Protein AF-A0A6S6PK87-F1 (afdb_monomer)

Foldseek 3Di:
DLDFDKDKDA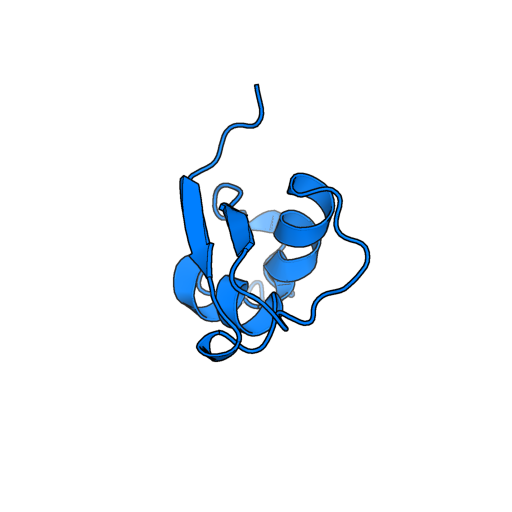CVCFWLLSVCCVPQVASQCSVVQCVSVVHPGGGHHGTDITGRDHRDPVRRPDDPD

Sequence (65 aa):
MKTGKTINVSASDISLWHVAAKYLGDATQANRIMSLNNLNDTWIVTVTTLTLPSYDLSQGGGINM

Structure (mmCIF, N/CA/C/O backbone):
data_AF-A0A6S6PK87-F1
#
_entry.id   AF-A0A6S6PK87-F1
#
loop_
_atom_site.group_PDB
_atom_site.id
_atom_site.type_symbol
_atom_site.label_atom_id
_atom_site.label_alt_id
_atom_site.label_comp_id
_atom_site.label_asym_id
_atom_site.label_entity_id
_atom_site.label_seq_id
_atom_site.pdbx_PDB_ins_code
_atom_site.Cartn_x
_atom_site.Cartn_y
_atom_site.Cartn_z
_atom_site.occupancy
_atom_site.B_iso_or_equiv
_atom_site.auth_seq_id
_atom_site.auth_comp_id
_atom_site.auth_asym_id
_atom_site.auth_atom_id
_atom_site.pdbx_PDB_model_num
ATOM 1 N N . MET A 1 1 ? -8.265 9.178 -18.274 1.00 49.84 1 MET A N 1
ATOM 2 C CA . MET A 1 1 ? -9.026 8.348 -17.313 1.00 49.84 1 MET A CA 1
ATOM 3 C C . MET A 1 1 ? -8.062 7.311 -16.754 1.00 49.84 1 MET A C 1
ATOM 5 O O . MET A 1 1 ? -7.333 6.735 -17.548 1.00 49.84 1 MET A O 1
ATOM 9 N N . LYS A 1 2 ? -7.964 7.132 -15.429 1.00 49.97 2 LYS A N 1
ATOM 10 C CA . LYS A 1 2 ? -7.133 6.061 -14.848 1.00 49.97 2 LYS A CA 1
ATOM 11 C C . LYS A 1 2 ? -7.810 4.723 -15.176 1.00 49.97 2 LYS A C 1
ATOM 13 O O . LYS A 1 2 ? -8.892 4.463 -14.664 1.00 49.97 2 LYS A O 1
ATOM 18 N N . THR A 1 3 ? -7.234 3.929 -16.075 1.00 63.12 3 THR A N 1
ATOM 19 C CA . THR A 1 3 ? -7.794 2.630 -16.483 1.00 63.12 3 THR A CA 1
ATOM 20 C C . THR A 1 3 ? -7.327 1.559 -15.500 1.00 63.12 3 THR A C 1
ATOM 22 O O . THR A 1 3 ? -6.127 1.320 -15.385 1.00 63.12 3 THR A O 1
ATOM 25 N N . GLY A 1 4 ? -8.252 0.941 -14.763 1.00 76.56 4 GLY A N 1
ATOM 26 C CA . G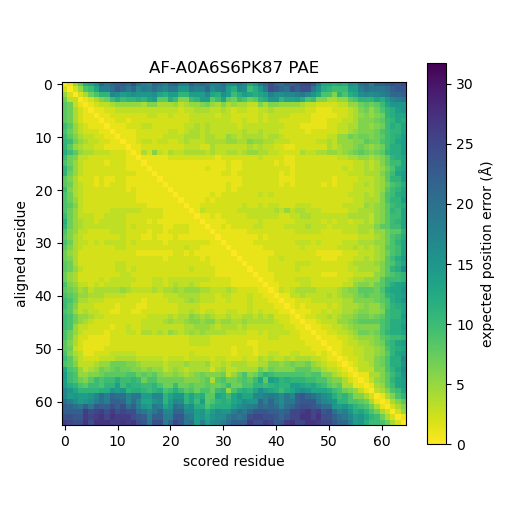LY A 1 4 ? -7.928 -0.062 -13.747 1.00 76.56 4 GLY A CA 1
ATOM 27 C C . GLY A 1 4 ? -9.158 -0.579 -12.999 1.00 76.56 4 GLY A C 1
ATOM 28 O O . GLY A 1 4 ? -10.230 0.023 -13.072 1.00 76.56 4 GLY A O 1
ATOM 29 N N . LYS A 1 5 ? -9.017 -1.703 -12.286 1.00 88.06 5 LYS A N 1
ATOM 30 C CA . LYS A 1 5 ? -10.088 -2.269 -11.446 1.00 88.06 5 LYS A CA 1
ATOM 31 C C . LYS A 1 5 ? -10.091 -1.572 -10.091 1.00 88.06 5 LYS A C 1
ATOM 33 O O . LYS A 1 5 ? -9.078 -1.581 -9.399 1.00 88.06 5 LYS A O 1
ATOM 38 N N . THR A 1 6 ? -11.227 -1.022 -9.682 1.00 92.94 6 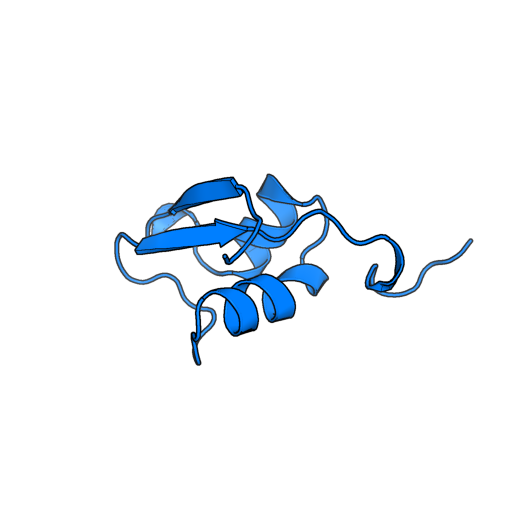THR A N 1
ATOM 39 C CA . THR A 1 6 ? -11.372 -0.419 -8.352 1.00 92.94 6 THR A CA 1
ATOM 40 C C . THR A 1 6 ? -11.781 -1.468 -7.324 1.00 92.94 6 THR A C 1
ATOM 42 O O . THR A 1 6 ? -12.697 -2.255 -7.563 1.00 92.94 6 THR A O 1
ATOM 45 N N . ILE A 1 7 ? -11.101 -1.478 -6.180 1.00 93.75 7 ILE A N 1
ATOM 46 C CA . ILE A 1 7 ? -11.400 -2.348 -5.042 1.00 93.75 7 ILE A CA 1
ATOM 47 C C . ILE A 1 7 ? -11.423 -1.541 -3.745 1.00 93.75 7 ILE A C 1
ATOM 49 O O . ILE A 1 7 ? -10.772 -0.503 -3.635 1.00 93.75 7 ILE A O 1
ATOM 53 N N . ASN A 1 8 ? -12.140 -2.053 -2.750 1.00 94.75 8 ASN A N 1
ATOM 54 C CA . ASN A 1 8 ? -12.071 -1.550 -1.385 1.00 94.75 8 ASN A CA 1
ATOM 55 C C . ASN A 1 8 ? -11.159 -2.470 -0.575 1.00 94.75 8 ASN A C 1
ATOM 57 O O . ASN A 1 8 ? -11.330 -3.688 -0.610 1.00 94.75 8 ASN A O 1
ATOM 61 N N . VAL A 1 9 ? -10.208 -1.876 0.136 1.00 94.00 9 VAL A N 1
ATOM 62 C CA . VAL A 1 9 ? -9.284 -2.563 1.042 1.00 94.00 9 VAL A CA 1
ATOM 63 C C . VAL A 1 9 ? -9.431 -1.999 2.445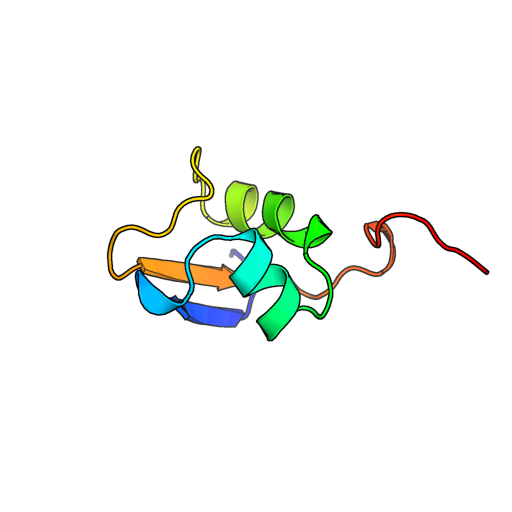 1.00 94.00 9 VAL A C 1
ATOM 65 O O . VAL A 1 9 ? -9.922 -0.882 2.625 1.00 94.00 9 VAL A O 1
ATOM 68 N N . SER A 1 10 ? -9.015 -2.763 3.446 1.00 93.69 10 SER A N 1
ATOM 69 C CA . SER A 1 10 ? -9.014 -2.325 4.844 1.00 93.69 10 SER A CA 1
ATOM 70 C C . SER A 1 10 ? -7.699 -2.679 5.529 1.00 93.69 10 SER A C 1
ATOM 72 O O . SER A 1 10 ? -6.823 -3.300 4.930 1.00 93.69 10 SER A O 1
ATOM 74 N N . ALA A 1 11 ? -7.578 -2.341 6.815 1.00 91.62 11 ALA A N 1
ATOM 75 C CA . ALA A 1 11 ? -6.434 -2.749 7.628 1.00 91.62 11 ALA A CA 1
ATOM 76 C C . ALA A 1 11 ? -6.192 -4.273 7.632 1.00 91.62 11 ALA A C 1
ATOM 78 O O . ALA A 1 11 ? -5.073 -4.720 7.866 1.00 91.62 11 ALA A O 1
ATOM 79 N N . SER A 1 12 ? -7.210 -5.081 7.311 1.00 92.62 12 SER A N 1
ATOM 80 C CA . SER A 1 12 ? -7.072 -6.531 7.140 1.00 92.62 12 SER A CA 1
ATOM 81 C C . SER A 1 12 ? -6.258 -6.936 5.906 1.00 92.62 12 SER A C 1
ATOM 83 O O . SER A 1 12 ? -5.734 -8.045 5.878 1.00 92.62 12 SER A O 1
ATOM 85 N N . ASP A 1 13 ? -6.136 -6.070 4.895 1.00 93.06 13 ASP A N 1
ATOM 86 C CA . ASP A 1 13 ? -5.251 -6.292 3.746 1.00 93.06 13 ASP A CA 1
ATOM 87 C C . ASP A 1 13 ? -3.801 -5.866 4.040 1.00 93.06 13 ASP A C 1
ATOM 89 O O . ASP A 1 13 ? -2.929 -6.119 3.214 1.00 93.06 13 ASP A O 1
ATOM 93 N N . ILE A 1 14 ? -3.527 -5.294 5.224 1.00 92.50 14 ILE A N 1
ATOM 94 C CA . ILE A 1 14 ? -2.204 -4.999 5.802 1.00 92.50 14 ILE A CA 1
ATOM 95 C C . ILE A 1 14 ? -1.406 -3.937 5.023 1.00 92.50 14 ILE A C 1
ATOM 97 O O . ILE A 1 14 ? -1.070 -2.888 5.569 1.00 92.50 14 ILE A O 1
ATOM 101 N N . SER A 1 15 ? -1.072 -4.188 3.757 1.00 95.69 15 SER A N 1
ATOM 102 C CA . SER A 1 15 ? -0.221 -3.319 2.944 1.00 95.69 15 SER A CA 1
ATOM 103 C C . SER A 1 15 ? -0.451 -3.482 1.438 1.00 95.69 15 SER A C 1
ATOM 105 O O . SER A 1 15 ? -0.998 -4.481 0.968 1.00 95.69 15 SER A O 1
ATOM 107 N N . LEU A 1 16 ? 0.027 -2.517 0.646 1.00 94.81 16 LEU A N 1
ATOM 108 C CA . LEU A 1 16 ? -0.047 -2.556 -0.817 1.00 94.81 16 LEU A CA 1
ATOM 109 C C . LEU A 1 16 ? 0.659 -3.783 -1.419 1.00 94.81 16 LEU A C 1
ATOM 111 O O . LEU A 1 16 ? 0.226 -4.253 -2.466 1.00 94.81 16 LEU A O 1
ATOM 115 N N . TRP A 1 17 ? 1.686 -4.342 -0.765 1.00 94.44 17 TRP A N 1
ATOM 116 C CA . TRP A 1 17 ? 2.324 -5.597 -1.197 1.00 94.44 17 TRP A CA 1
ATOM 117 C C . TRP A 1 17 ? 1.403 -6.803 -1.043 1.00 94.44 17 TRP A C 1
ATOM 119 O O . TRP A 1 17 ? 1.329 -7.626 -1.953 1.00 94.44 17 TRP A O 1
ATOM 129 N N . HIS A 1 18 ? 0.660 -6.887 0.064 1.00 95.00 18 HIS A N 1
ATOM 130 C CA . HIS A 1 18 ? -0.345 -7.932 0.251 1.00 95.00 18 HIS A CA 1
ATOM 131 C C . HIS A 1 18 ? -1.479 -7.800 -0.765 1.00 95.00 18 HIS A C 1
ATOM 133 O O . HIS A 1 18 ? -1.882 -8.793 -1.368 1.00 95.00 18 HIS A O 1
ATOM 139 N N . VAL A 1 19 ? -1.954 -6.577 -1.014 1.00 94.44 19 VAL A N 1
ATOM 140 C CA . VAL A 1 19 ? -2.955 -6.305 -2.056 1.00 94.44 19 VAL A CA 1
ATOM 141 C C . VAL A 1 19 ? -2.425 -6.709 -3.435 1.00 94.44 19 VAL A C 1
ATOM 143 O O . VAL A 1 19 ? -3.108 -7.414 -4.175 1.00 94.44 19 VAL A O 1
ATOM 146 N N . ALA A 1 20 ? -1.200 -6.321 -3.784 1.00 93.31 20 ALA A N 1
ATOM 147 C CA . ALA A 1 20 ? -0.586 -6.668 -5.061 1.00 93.31 20 ALA A CA 1
ATOM 148 C C . ALA A 1 20 ? -0.422 -8.190 -5.227 1.00 93.31 20 ALA A C 1
ATOM 150 O O . ALA A 1 20 ? -0.845 -8.741 -6.240 1.00 93.31 20 ALA A O 1
ATOM 151 N N . ALA A 1 21 ? 0.067 -8.897 -4.207 1.00 92.75 21 ALA A N 1
ATOM 152 C CA . ALA A 1 21 ? 0.157 -10.357 -4.226 1.00 92.75 21 ALA A CA 1
ATOM 153 C C . ALA A 1 21 ? -1.220 -11.024 -4.395 1.00 92.75 21 ALA A C 1
ATOM 155 O O . ALA A 1 21 ? -1.383 -11.925 -5.213 1.00 92.75 21 ALA A O 1
ATOM 156 N N . LYS A 1 22 ? -2.233 -10.550 -3.661 1.00 92.31 22 LYS A N 1
ATOM 157 C CA . LYS A 1 22 ? -3.589 -11.117 -3.653 1.00 92.31 22 LYS A CA 1
ATOM 158 C C . LYS A 1 22 ? -4.349 -10.896 -4.960 1.00 92.31 22 LYS A C 1
ATOM 160 O O 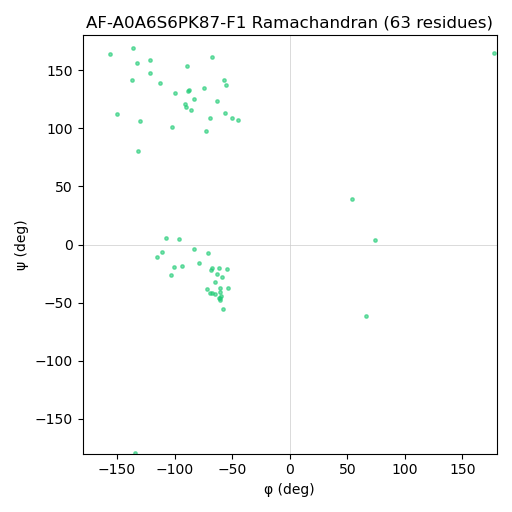. LYS A 1 22 ? -5.054 -11.794 -5.408 1.00 92.31 22 LYS A O 1
ATOM 165 N N . TYR A 1 23 ? -4.253 -9.703 -5.546 1.00 91.62 23 TYR A N 1
ATOM 166 C CA . TYR A 1 23 ? -5.070 -9.321 -6.703 1.00 91.62 23 TYR A CA 1
ATOM 167 C C . TYR A 1 23 ? -4.322 -9.358 -8.036 1.00 91.62 23 TYR A C 1
ATOM 169 O O . TYR A 1 23 ? -4.963 -9.520 -9.072 1.00 91.62 23 TYR A O 1
ATOM 177 N N . LEU A 1 24 ? -2.999 -9.185 -8.022 1.00 88.12 24 LEU A N 1
ATOM 178 C CA . LEU A 1 24 ? -2.154 -9.179 -9.219 1.00 88.12 24 LEU A CA 1
ATOM 179 C C . LEU A 1 24 ? -1.233 -10.405 -9.291 1.00 88.12 24 LEU A C 1
ATOM 181 O O . LEU A 1 24 ? -0.564 -10.585 -10.299 1.00 88.12 24 LEU A O 1
ATOM 185 N N . GLY A 1 25 ? -1.190 -11.241 -8.249 1.00 88.88 25 GLY A N 1
ATOM 186 C CA . GLY A 1 25 ? -0.308 -12.410 -8.186 1.00 88.88 25 GLY A CA 1
ATOM 187 C C . GLY A 1 25 ? 1.164 -12.069 -7.943 1.00 88.88 25 GLY A C 1
ATOM 188 O O . GLY A 1 25 ? 2.000 -12.964 -7.937 1.00 88.88 25 GLY A O 1
ATOM 189 N N . ASP A 1 26 ? 1.492 -10.790 -7.742 1.00 89.06 26 ASP A N 1
ATOM 190 C CA . ASP A 1 26 ? 2.867 -10.305 -7.680 1.00 89.06 26 ASP A CA 1
ATOM 191 C C . ASP A 1 26 ? 2.976 -9.084 -6.760 1.00 89.06 26 ASP A C 1
ATOM 193 O O . ASP A 1 26 ? 2.479 -7.997 -7.064 1.00 89.06 26 ASP A O 1
ATOM 197 N N . ALA A 1 27 ? 3.654 -9.265 -5.625 1.00 91.19 2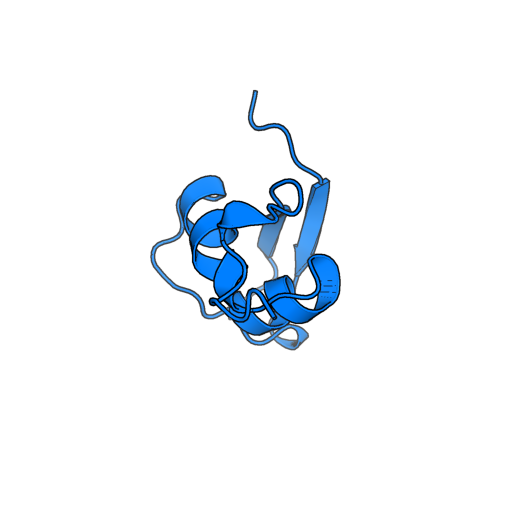7 ALA A N 1
ATOM 198 C CA . ALA A 1 27 ? 3.849 -8.222 -4.624 1.00 91.19 27 ALA A CA 1
ATOM 199 C C . ALA A 1 27 ? 4.664 -7.024 -5.147 1.00 91.19 27 ALA A C 1
ATOM 201 O O . ALA A 1 27 ? 4.500 -5.910 -4.648 1.00 91.19 27 ALA A O 1
ATOM 202 N N . THR A 1 28 ? 5.522 -7.217 -6.156 1.00 89.88 28 THR A N 1
ATOM 203 C CA . THR A 1 28 ? 6.382 -6.150 -6.700 1.00 89.88 28 THR A CA 1
ATOM 204 C C . THR A 1 28 ? 5.577 -5.057 -7.413 1.00 89.88 28 THR A C 1
ATOM 206 O O . THR A 1 28 ? 5.999 -3.901 -7.484 1.00 89.88 28 THR A O 1
ATOM 209 N N . GLN A 1 29 ? 4.343 -5.372 -7.820 1.00 90.50 29 GLN A N 1
ATOM 210 C CA . GLN A 1 29 ? 3.407 -4.440 -8.452 1.00 90.50 29 GLN A CA 1
ATOM 211 C C . GLN A 1 29 ? 2.847 -3.385 -7.477 1.00 90.50 29 GLN A C 1
ATOM 213 O O . GLN A 1 29 ? 2.170 -2.448 -7.913 1.00 90.50 29 GLN A O 1
ATOM 218 N N . ALA A 1 30 ? 3.129 -3.487 -6.171 1.00 92.69 30 ALA A N 1
ATOM 219 C CA . ALA A 1 30 ? 2.676 -2.533 -5.155 1.00 92.69 30 ALA A CA 1
ATOM 220 C C . ALA A 1 30 ? 3.053 -1.080 -5.486 1.00 92.69 30 ALA A C 1
ATOM 222 O O . ALA A 1 30 ? 2.233 -0.180 -5.306 1.00 92.69 30 ALA A O 1
ATOM 223 N N . ASN A 1 31 ? 4.241 -0.855 -6.058 1.00 91.31 31 ASN A N 1
ATOM 224 C CA . ASN A 1 31 ? 4.700 0.476 -6.470 1.00 91.31 31 ASN A CA 1
ATOM 225 C C . ASN A 1 31 ? 3.769 1.105 -7.516 1.00 91.31 31 ASN A C 1
ATOM 227 O O . ASN A 1 31 ? 3.476 2.295 -7.458 1.00 91.31 31 ASN A O 1
ATOM 231 N N . ARG A 1 32 ? 3.235 0.302 -8.443 1.00 90.75 32 ARG A N 1
ATOM 232 C CA . ARG A 1 32 ? 2.310 0.787 -9.477 1.00 90.75 32 ARG A CA 1
ATOM 233 C C . ARG A 1 32 ? 0.950 1.119 -8.884 1.00 90.75 32 ARG A C 1
ATOM 235 O O . ARG A 1 32 ? 0.362 2.124 -9.268 1.00 90.75 32 ARG A O 1
ATOM 242 N N . ILE A 1 33 ? 0.467 0.317 -7.930 1.00 92.50 33 ILE A N 1
ATOM 243 C CA . ILE A 1 33 ? -0.754 0.639 -7.177 1.00 92.50 33 ILE A CA 1
ATOM 244 C C . ILE A 1 33 ? -0.553 1.961 -6.429 1.00 92.50 33 ILE A C 1
ATOM 246 O O . ILE A 1 33 ? -1.408 2.841 -6.510 1.00 92.50 33 ILE A O 1
ATOM 250 N N . MET A 1 34 ? 0.588 2.137 -5.761 1.00 93.44 34 MET A N 1
ATOM 251 C CA . MET A 1 34 ? 0.922 3.367 -5.048 1.00 93.44 34 MET A CA 1
ATOM 252 C C . MET A 1 34 ? 0.916 4.584 -5.986 1.00 93.44 34 MET A C 1
ATOM 254 O O . MET A 1 34 ? 0.154 5.525 -5.760 1.00 93.44 34 MET A O 1
ATOM 258 N N . SER A 1 35 ? 1.695 4.546 -7.074 1.00 91.62 35 SER A N 1
ATOM 259 C CA . SER A 1 35 ? 1.774 5.647 -8.043 1.00 91.62 35 SER A CA 1
ATOM 260 C C . SER A 1 35 ? 0.423 5.936 -8.698 1.00 91.62 35 SER A C 1
ATOM 262 O O . SER A 1 35 ? 0.038 7.094 -8.841 1.00 91.62 35 SER A O 1
ATOM 264 N N . LEU A 1 36 ? -0.346 4.900 -9.048 1.00 92.50 36 LEU A N 1
ATOM 265 C CA . LEU A 1 36 ? -1.661 5.067 -9.665 1.00 92.50 36 LEU A CA 1
ATOM 266 C C . LEU A 1 36 ? -2.663 5.732 -8.719 1.00 92.50 36 LEU A C 1
ATOM 268 O O . LEU A 1 36 ? -3.531 6.476 -9.176 1.00 92.50 36 LEU A O 1
ATOM 272 N N . ASN A 1 37 ? -2.548 5.505 -7.412 1.00 92.19 37 ASN A N 1
ATOM 273 C CA . ASN A 1 37 ? -3.432 6.096 -6.407 1.00 92.19 37 ASN A CA 1
ATOM 274 C C . ASN A 1 37 ? -2.862 7.369 -5.763 1.00 92.19 37 ASN A C 1
ATOM 276 O O . ASN A 1 37 ? -3.527 7.941 -4.908 1.00 92.19 37 ASN A O 1
ATOM 280 N N . ASN A 1 38 ? -1.703 7.863 -6.221 1.00 92.81 38 ASN A N 1
ATOM 281 C CA . ASN A 1 38 ? -0.996 9.009 -5.633 1.00 92.81 38 ASN A CA 1
ATOM 282 C C . ASN A 1 38 ? -0.738 8.842 -4.123 1.00 92.81 38 ASN A C 1
ATOM 284 O O . ASN A 1 38 ? -0.878 9.790 -3.352 1.00 92.81 38 ASN A O 1
ATOM 288 N N . LEU A 1 39 ? -0.404 7.623 -3.703 1.00 91.69 39 LEU A N 1
ATOM 289 C CA . LEU A 1 39 ? -0.051 7.319 -2.321 1.00 91.69 39 LEU A CA 1
ATOM 290 C C . LEU A 1 39 ? 1.455 7.509 -2.113 1.00 91.69 39 LEU A C 1
ATOM 292 O O . LEU A 1 39 ? 2.240 7.398 -3.051 1.00 91.69 39 LEU A O 1
ATOM 296 N N . ASN A 1 40 ? 1.853 7.799 -0.880 1.00 91.94 40 ASN A N 1
ATOM 297 C CA . ASN A 1 40 ? 3.252 7.877 -0.450 1.00 91.94 40 ASN A CA 1
ATOM 298 C C . ASN A 1 40 ? 3.607 6.806 0.593 1.00 91.94 40 ASN A C 1
ATOM 300 O O . ASN A 1 40 ? 4.782 6.619 0.896 1.00 91.94 40 ASN A O 1
ATOM 304 N N . ASP A 1 41 ? 2.599 6.115 1.124 1.00 90.00 41 ASP A N 1
ATOM 305 C CA . ASP A 1 41 ? 2.737 5.012 2.060 1.00 90.00 41 ASP A CA 1
ATOM 306 C C . ASP A 1 41 ? 2.086 3.753 1.475 1.00 90.00 41 ASP A C 1
ATOM 308 O O . ASP A 1 41 ? 1.126 3.788 0.700 1.00 90.00 41 ASP A O 1
ATOM 312 N N . THR A 1 42 ? 2.669 2.626 1.835 1.00 92.12 42 THR A N 1
ATOM 313 C CA . THR A 1 42 ? 2.227 1.281 1.488 1.00 92.12 42 THR A CA 1
ATOM 314 C C . THR A 1 42 ? 1.335 0.661 2.546 1.00 92.12 42 THR A C 1
ATOM 316 O O . THR A 1 42 ? 0.651 -0.318 2.243 1.00 92.12 42 THR A O 1
ATOM 319 N N . TRP A 1 43 ? 1.342 1.171 3.775 1.00 94.69 43 TRP A N 1
ATOM 320 C CA . TRP A 1 43 ? 0.520 0.625 4.844 1.00 94.69 43 TRP A CA 1
ATOM 321 C C . TRP A 1 43 ? -0.946 0.998 4.665 1.00 94.69 43 TRP A C 1
ATOM 323 O O . TRP A 1 43 ? -1.297 2.145 4.393 1.00 94.69 43 TRP A O 1
ATOM 333 N N . ILE A 1 44 ? -1.820 0.009 4.848 1.00 92.62 44 ILE A N 1
ATOM 334 C CA . ILE A 1 44 ? -3.264 0.215 4.822 1.00 92.62 44 ILE A CA 1
ATOM 335 C C . ILE A 1 44 ? -3.723 0.232 6.275 1.00 92.62 44 ILE A C 1
ATOM 337 O O . ILE A 1 44 ? -3.830 -0.806 6.915 1.00 92.62 44 ILE A O 1
ATOM 341 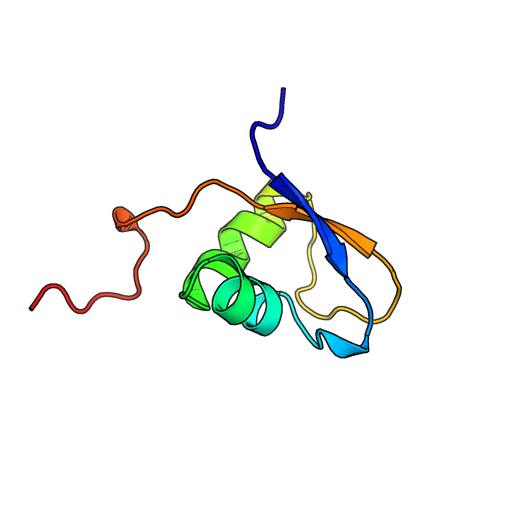N N . VAL A 1 45 ? -3.956 1.427 6.813 1.00 92.06 45 VAL A N 1
ATOM 342 C CA . VAL A 1 45 ? -4.365 1.622 8.218 1.00 92.06 45 VAL A CA 1
ATOM 343 C C . VAL A 1 45 ? -5.868 1.857 8.376 1.00 92.06 45 VAL A C 1
ATOM 345 O O . VAL A 1 45 ? -6.427 1.664 9.452 1.00 92.06 45 VAL A O 1
ATOM 348 N N . THR A 1 46 ? -6.543 2.248 7.298 1.00 91.12 46 THR A N 1
ATOM 349 C CA . THR A 1 46 ? -7.979 2.538 7.259 1.00 91.12 46 THR A CA 1
ATOM 350 C C . THR A 1 46 ? -8.608 1.926 6.013 1.00 91.12 46 THR A C 1
ATOM 352 O O . THR A 1 46 ? -7.918 1.458 5.107 1.00 91.12 46 THR A O 1
ATOM 355 N N . VAL A 1 47 ? -9.942 1.916 5.961 1.00 92.81 47 VAL A N 1
ATOM 356 C CA . VAL A 1 47 ? -10.657 1.531 4.742 1.00 92.81 47 VAL A CA 1
ATOM 357 C C . VAL A 1 47 ? -10.329 2.536 3.641 1.00 92.81 47 VAL A C 1
ATOM 359 O O . VAL A 1 47 ? -10.534 3.735 3.812 1.00 92.81 47 VAL A O 1
ATOM 362 N N . THR A 1 48 ? -9.808 2.044 2.522 1.00 92.12 48 THR A N 1
ATOM 363 C CA . THR A 1 48 ? -9.382 2.858 1.382 1.00 92.12 48 THR A CA 1
ATOM 364 C C . THR A 1 48 ? -9.837 2.208 0.084 1.00 92.12 48 THR A C 1
ATOM 366 O O . THR A 1 48 ? -9.809 0.988 -0.074 1.00 92.12 48 THR A O 1
ATOM 369 N N . THR A 1 49 ? -10.255 3.035 -0.867 1.00 94.62 49 THR A N 1
ATOM 370 C CA . THR A 1 49 ? -10.559 2.594 -2.226 1.00 94.62 49 THR A CA 1
ATOM 371 C C . THR A 1 49 ? -9.296 2.717 -3.073 1.00 94.62 49 THR A C 1
ATOM 373 O O . THR A 1 49 ? -8.746 3.808 -3.213 1.00 94.62 49 THR A O 1
ATOM 376 N N . LEU A 1 50 ? -8.839 1.605 -3.648 1.00 93.94 50 LEU A N 1
ATOM 377 C CA . LEU A 1 50 ? -7.658 1.550 -4.507 1.00 93.94 50 LEU A CA 1
ATOM 378 C C . LEU A 1 50 ? -8.050 1.231 -5.944 1.00 93.94 50 LEU A C 1
ATOM 380 O O . LEU A 1 50 ? -8.862 0.347 -6.212 1.00 93.94 50 LEU A O 1
ATOM 384 N N . THR A 1 51 ? -7.410 1.917 -6.882 1.00 94.50 51 THR A N 1
ATOM 385 C CA . THR A 1 51 ? -7.405 1.548 -8.297 1.00 94.50 51 THR A CA 1
ATOM 386 C C . THR A 1 51 ? -6.223 0.626 -8.550 1.00 94.50 51 THR A C 1
ATOM 388 O O . THR A 1 51 ? -5.075 1.022 -8.353 1.00 94.50 51 THR A O 1
ATOM 391 N N . LEU A 1 52 ? -6.487 -0.599 -8.985 1.00 91.50 52 LEU A N 1
ATOM 392 C CA . LEU A 1 52 ? -5.455 -1.544 -9.388 1.00 91.50 52 LEU A CA 1
ATOM 393 C C . LEU A 1 52 ? -5.126 -1.361 -10.873 1.00 91.50 52 LEU A C 1
ATOM 395 O O . LEU A 1 52 ? -6.055 -1.328 -11.689 1.00 91.50 52 LEU A O 1
ATOM 399 N N . PRO A 1 53 ? -3.838 -1.274 -11.250 1.00 87.75 53 PRO A N 1
ATOM 400 C CA . PRO A 1 53 ? -3.442 -1.327 -12.649 1.00 87.75 53 PRO A CA 1
ATOM 401 C C . PRO A 1 53 ? -3.717 -2.723 -13.218 1.00 87.75 53 PRO A C 1
ATOM 403 O O . PRO A 1 53 ? -3.831 -3.704 -12.480 1.00 87.75 53 PRO A O 1
ATOM 406 N N . SER A 1 54 ? -3.767 -2.832 -14.544 1.00 85.06 54 SER A N 1
ATOM 407 C CA . SER A 1 54 ? -3.659 -4.134 -15.204 1.00 85.06 54 SER A CA 1
ATOM 408 C C . SER A 1 54 ? -2.354 -4.816 -14.791 1.00 85.06 54 SER A C 1
ATOM 410 O O . SER A 1 54 ? -1.317 -4.148 -14.664 1.00 85.06 54 SER A O 1
ATOM 412 N N . TYR A 1 55 ? -2.400 -6.135 -14.601 1.00 79.44 55 TYR A N 1
ATOM 413 C CA . TYR A 1 55 ? -1.190 -6.917 -14.369 1.00 79.44 55 TYR A CA 1
ATOM 414 C C . TYR A 1 55 ? -0.187 -6.689 -15.508 1.00 79.44 55 TYR A C 1
ATOM 416 O O . TYR A 1 55 ? -0.576 -6.602 -16.673 1.00 79.44 55 TYR A O 1
ATOM 424 N N . ASP A 1 56 ? 1.087 -6.531 -15.157 1.00 75.88 56 ASP A N 1
ATOM 425 C CA . ASP A 1 56 ? 2.145 -6.152 -16.090 1.00 75.88 56 ASP A CA 1
ATOM 426 C C . ASP A 1 56 ? 3.324 -7.104 -15.957 1.00 75.88 56 ASP A C 1
ATOM 428 O O . ASP A 1 56 ? 4.089 -7.047 -14.993 1.00 75.88 56 ASP A O 1
ATOM 432 N N . LEU A 1 57 ? 3.445 -7.972 -16.959 1.00 70.00 57 LEU A N 1
ATOM 433 C CA . LEU A 1 57 ? 4.463 -9.014 -17.056 1.00 70.00 57 LEU A CA 1
ATOM 434 C C . LEU A 1 57 ? 5.894 -8.451 -17.091 1.00 70.00 57 LEU A C 1
ATOM 436 O O . LEU A 1 57 ? 6.828 -9.183 -16.788 1.00 70.00 57 LEU A O 1
ATOM 440 N N . SER A 1 58 ? 6.082 -7.169 -17.434 1.00 71.38 58 SER A N 1
ATOM 441 C CA . SER A 1 58 ? 7.413 -6.546 -17.516 1.00 71.38 58 SER A CA 1
ATOM 442 C C . SER A 1 58 ? 8.000 -6.149 -16.160 1.00 71.38 58 SER A C 1
ATOM 444 O O . SER A 1 58 ? 9.200 -5.906 -16.062 1.00 71.38 58 SER A O 1
ATOM 446 N N . GLN A 1 59 ? 7.168 -6.084 -15.116 1.00 68.44 59 GLN A N 1
ATOM 447 C CA . GLN A 1 59 ? 7.588 -5.704 -13.764 1.00 68.44 59 GLN A CA 1
ATOM 448 C C . GLN A 1 59 ? 7.624 -6.876 -12.784 1.00 68.44 59 GLN A C 1
ATOM 450 O O . GLN A 1 59 ? 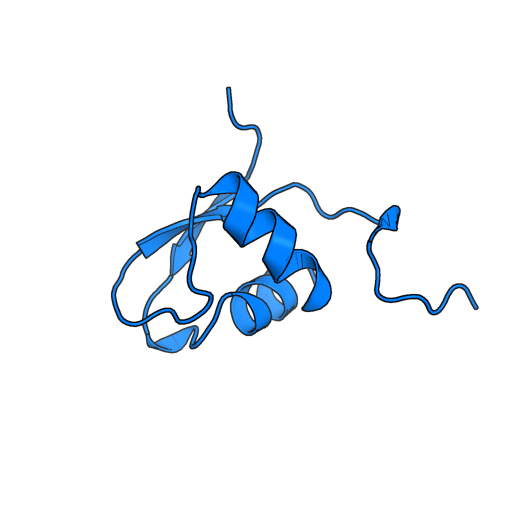7.916 -6.657 -11.612 1.00 68.44 59 GLN A O 1
ATOM 455 N N . GLY A 1 60 ? 7.386 -8.105 -13.259 1.00 62.88 60 GLY A N 1
ATOM 456 C CA . GLY A 1 60 ? 7.604 -9.309 -12.465 1.00 62.88 60 GLY A CA 1
ATOM 457 C C . GLY A 1 60 ? 9.046 -9.351 -11.983 1.00 62.88 60 GLY A C 1
ATOM 458 O O . GLY A 1 60 ? 9.954 -9.440 -12.808 1.00 62.88 60 GLY A O 1
ATOM 459 N N . GLY A 1 61 ? 9.247 -9.237 -10.663 1.00 58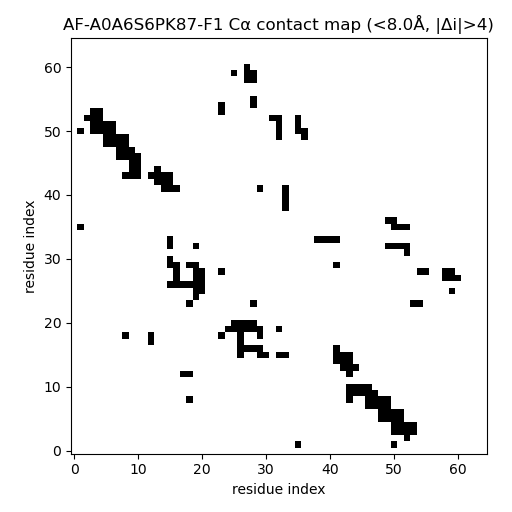.91 61 GLY A N 1
ATOM 460 C CA . GLY A 1 61 ? 10.562 -9.301 -10.022 1.00 58.91 61 GLY A CA 1
ATOM 461 C C . GLY A 1 61 ? 11.367 -10.456 -10.607 1.00 58.91 61 GLY A C 1
ATOM 462 O O . GLY A 1 61 ? 11.013 -11.614 -10.410 1.00 58.91 61 GLY A O 1
ATOM 463 N N . GLY A 1 62 ? 12.370 -10.110 -11.414 1.00 54.62 62 GLY A N 1
ATOM 464 C CA . GLY A 1 62 ? 12.888 -10.972 -12.468 1.00 54.62 62 GLY A CA 1
ATOM 465 C C . GLY A 1 62 ? 13.211 -12.397 -12.028 1.00 54.62 62 GLY A C 1
ATOM 466 O O . GLY A 1 62 ? 14.234 -12.633 -11.399 1.00 54.62 62 GLY A O 1
ATOM 467 N N . ILE A 1 63 ? 12.390 -13.345 -12.472 1.00 51.16 63 ILE A N 1
ATOM 468 C CA . ILE A 1 63 ? 12.845 -14.671 -12.887 1.00 51.16 63 ILE A CA 1
ATOM 469 C C . ILE A 1 63 ? 12.203 -14.970 -14.241 1.00 51.16 63 ILE A C 1
ATOM 471 O O . ILE A 1 63 ? 11.175 -15.627 -14.354 1.00 51.16 63 ILE A O 1
ATOM 475 N N . ASN A 1 64 ? 12.804 -14.414 -15.291 1.00 44.66 64 ASN A N 1
ATOM 476 C CA . ASN A 1 64 ? 12.632 -14.959 -16.629 1.00 44.66 64 ASN A CA 1
ATOM 477 C C . ASN A 1 64 ? 13.451 -16.262 -16.643 1.00 44.66 64 ASN A C 1
ATOM 479 O O . ASN A 1 64 ? 14.679 -16.197 -16.709 1.00 44.66 64 ASN A O 1
ATOM 483 N N . MET A 1 65 ? 12.791 -17.402 -16.428 1.00 43.38 65 MET A N 1
ATOM 484 C CA . MET A 1 65 ? 13.384 -18.742 -16.524 1.00 43.38 65 MET A CA 1
ATOM 485 C C . MET A 1 65 ? 12.979 -19.402 -17.834 1.00 43.38 65 MET A C 1
ATOM 487 O O . MET A 1 65 ? 11.793 -19.263 -18.209 1.00 43.38 65 MET A O 1
#

Organism: Acetobacter aceti (NCBI:txid435)

Mean predicted aligned error: 5.65 Å

Secondary structure (DSSP, 8-state):
---SEEEEE-GGG-BHHHHHHHHHS-GGGHHHHHHHHT-S--B--S-EEEEEPPP-GGGS-S---

Solvent-accessible surface area (backbone atoms only — not comparable to full-atom values): 3935 Å² total; per-residue (Å²): 130,92,74,52,57,76,45,80,46,33,46,88,48,47,27,37,40,50,46,18,33,73,77,59,73,36,40,67,49,21,61,55,33,28,62,71,60,72,49,94,67,53,71,32,83,50,79,43,80,44,48,35,60,73,78,56,83,89,60,53,78,83,74,92,123

Nearest PDB structures (foldseek):
  7b5h-assembly1_AK  TM=7.513E-01  e=1.768E-01  Nostoc sp. PCC 7120 = FACHB-418
  7pvc-assembly1_A  TM=7.774E-01  e=3.026E-01  Escherichia coli K-12
  7aeb-assembly1_M  TM=8.039E-01  e=8.860E-01  Algoriphagus machipongonensis

Radius of gyration: 11.48 Å; Cα contacts (8 Å, |Δi|>4): 101; chains: 1; bounding box: 26×28×26 Å

InterPro domains:
  IPR036779 LysM domain superfamily [G3DSA:3.10.350.10] (5-53)

pLDDT: mean 85.04, std 14.24, range [43.38, 95.69]